Protein AF-A0A1F2W5F3-F1 (afdb_monomer_lite)

pLDDT: mean 80.66, std 8.36, range [50.78, 90.81]

Sequence (61 aa):
MVIEVTDHDRPVAHLVPIEPKTRLVIREAIRPFSEIAHRRYKPLNLPISSTDLLRQDRDIR

Radius of gyration: 23.93 Å; chains: 1; bounding box: 48×20×58 Å

Secondary structure (DSSP, 8-state):
-PEEEEETTEEEEEE--------------SS-HHHHTT--PPP---SS-HHHHHHHHHHT-

Foldseek 3Di:
DKDFDDDPNHTDDIDDDDDPPDPDDDDDDPQDCVNCVPDDDDDDPDPDDPVRVVVVVVVVD

Structure (mmCI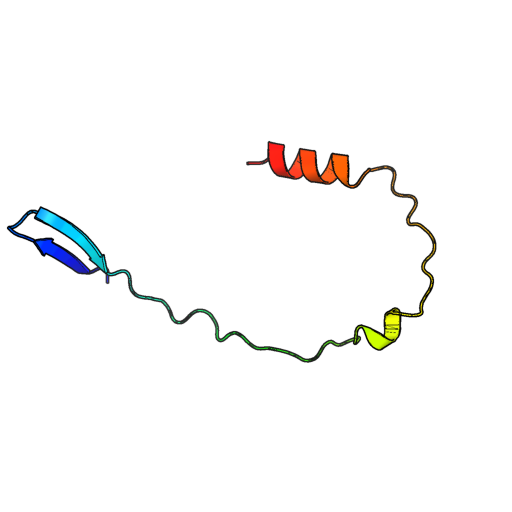F, N/CA/C/O backbone):
data_AF-A0A1F2W5F3-F1
#
_entry.id   AF-A0A1F2W5F3-F1
#
loop_
_atom_site.group_PDB
_atom_site.id
_atom_site.type_symbol
_atom_site.label_atom_id
_atom_site.label_alt_id
_atom_site.label_comp_id
_atom_site.label_asym_id
_atom_site.label_entity_id
_atom_site.label_seq_id
_atom_site.pdbx_PDB_ins_code
_atom_site.Cartn_x
_atom_site.Cartn_y
_atom_site.Cartn_z
_atom_site.occupancy
_atom_site.B_iso_or_equiv
_atom_site.auth_seq_id
_atom_site.auth_comp_id
_atom_site.auth_asym_id
_atom_site.auth_atom_id
_atom_site.pdbx_PDB_model_num
ATOM 1 N N . MET A 1 1 ? 15.184 -10.484 -24.404 1.00 55.62 1 MET A N 1
ATOM 2 C CA . MET A 1 1 ? 16.229 -10.072 -25.364 1.00 55.62 1 MET A CA 1
ATOM 3 C C . MET A 1 1 ? 16.264 -8.556 -25.372 1.00 55.62 1 MET A C 1
ATOM 5 O O . MET A 1 1 ? 15.228 -7.961 -25.630 1.00 55.62 1 MET A O 1
ATOM 9 N N . VAL A 1 2 ? 17.389 -7.958 -24.984 1.00 64.81 2 VAL A N 1
ATOM 10 C CA . VAL A 1 2 ? 17.591 -6.500 -25.000 1.00 64.81 2 VAL A CA 1
ATOM 11 C C . VAL A 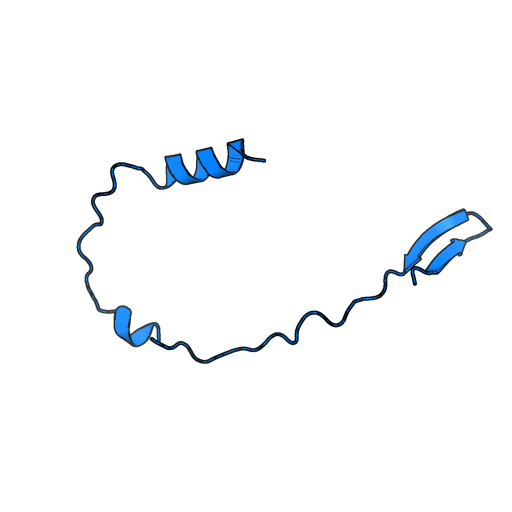1 2 ? 18.223 -6.154 -26.346 1.00 64.81 2 VAL A C 1
ATOM 13 O O . VAL A 1 2 ? 19.187 -6.812 -26.729 1.00 64.81 2 VAL A O 1
ATOM 16 N N . ILE A 1 3 ? 17.658 -5.197 -27.081 1.00 84.38 3 ILE A N 1
ATOM 17 C CA . ILE A 1 3 ? 18.205 -4.751 -28.373 1.00 84.38 3 ILE A CA 1
ATOM 18 C C . ILE A 1 3 ? 18.937 -3.433 -28.135 1.00 84.38 3 ILE A C 1
ATOM 20 O O . ILE A 1 3 ? 18.339 -2.478 -27.645 1.00 84.38 3 ILE A O 1
ATOM 24 N N . GLU A 1 4 ? 20.228 -3.385 -28.445 1.00 81.75 4 GLU A N 1
ATOM 25 C CA . GLU A 1 4 ? 21.012 -2.151 -28.391 1.00 81.75 4 GLU A CA 1
ATOM 26 C C . GLU A 1 4 ? 20.752 -1.317 -29.648 1.00 81.75 4 GLU A C 1
ATOM 28 O O . GLU A 1 4 ? 20.794 -1.831 -30.766 1.00 81.75 4 GLU A O 1
ATOM 33 N N . VAL A 1 5 ? 20.435 -0.040 -29.453 1.00 84.75 5 VAL A N 1
ATOM 34 C CA . VAL A 1 5 ? 20.223 0.931 -30.526 1.00 84.75 5 VAL A CA 1
ATOM 35 C C . VAL A 1 5 ? 21.466 1.802 -30.603 1.00 84.75 5 VAL A C 1
ATOM 37 O O . VAL A 1 5 ? 21.815 2.485 -29.634 1.00 84.75 5 VAL A O 1
ATOM 40 N N . THR A 1 6 ? 22.123 1.777 -31.759 1.00 90.81 6 THR A N 1
ATOM 41 C CA . THR A 1 6 ? 23.308 2.581 -32.052 1.00 90.81 6 THR A CA 1
ATOM 42 C C . THR A 1 6 ? 22.989 3.679 -33.068 1.00 90.81 6 THR A C 1
ATOM 44 O O . THR A 1 6 ? 22.158 3.500 -33.957 1.00 90.81 6 THR A O 1
ATOM 47 N N . ASP A 1 7 ? 23.658 4.822 -32.931 1.00 85.19 7 ASP A N 1
ATOM 48 C CA . ASP A 1 7 ? 23.708 5.896 -33.924 1.00 85.19 7 ASP A CA 1
ATOM 49 C C . ASP A 1 7 ? 25.182 6.190 -34.237 1.00 85.19 7 ASP A C 1
ATOM 51 O O . ASP A 1 7 ? 25.969 6.433 -33.321 1.00 85.19 7 ASP A O 1
ATOM 55 N N . HIS A 1 8 ? 25.580 6.110 -35.511 1.00 87.94 8 HIS A N 1
ATOM 56 C CA . HIS A 1 8 ? 26.983 6.220 -35.949 1.00 87.94 8 HIS A CA 1
ATOM 57 C C . HIS A 1 8 ? 27.953 5.345 -35.123 1.00 87.94 8 HIS A C 1
ATOM 59 O O . HIS A 1 8 ? 28.961 5.834 -34.608 1.00 87.94 8 HIS A O 1
ATOM 65 N N . ASP A 1 9 ? 27.614 4.062 -34.941 1.00 84.88 9 ASP A N 1
ATOM 66 C CA . ASP A 1 9 ? 28.366 3.079 -34.137 1.00 84.88 9 ASP A CA 1
ATOM 67 C C . ASP A 1 9 ? 28.549 3.447 -32.653 1.00 84.88 9 ASP A C 1
ATOM 69 O O . ASP A 1 9 ? 29.353 2.843 -31.941 1.00 84.88 9 ASP A O 1
ATOM 73 N N . ARG A 1 10 ? 27.780 4.421 -32.149 1.00 81.62 10 ARG A N 1
ATOM 74 C CA . ARG A 1 10 ? 27.738 4.781 -30.729 1.00 81.62 10 ARG A CA 1
ATOM 75 C C . ARG A 1 10 ? 26.435 4.286 -30.108 1.00 81.62 10 ARG A C 1
ATOM 77 O O . ARG A 1 10 ? 25.371 4.583 -30.650 1.00 81.62 10 ARG A O 1
ATOM 84 N N . PRO A 1 11 ? 26.473 3.571 -28.975 1.00 83.75 11 PRO A N 1
ATOM 85 C CA . PRO A 1 11 ? 25.259 3.151 -28.287 1.00 83.75 11 PRO A CA 1
ATOM 86 C C . PRO A 1 11 ? 24.532 4.375 -27.728 1.00 83.75 11 PRO A C 1
ATOM 88 O O . PRO A 1 11 ? 25.108 5.162 -26.976 1.00 83.75 11 PRO A O 1
ATOM 91 N N . VAL A 1 12 ? 23.263 4.540 -28.105 1.00 88.69 12 VAL A N 1
ATOM 92 C CA . VAL A 1 12 ? 22.420 5.664 -27.666 1.00 88.69 12 VAL A CA 1
ATOM 93 C C . VAL A 1 12 ? 21.279 5.218 -26.757 1.00 88.69 12 VAL A C 1
ATOM 95 O O . VAL A 1 12 ? 20.839 5.994 -25.911 1.00 88.69 12 VAL A O 1
ATOM 98 N N . ALA A 1 13 ? 20.803 3.976 -26.894 1.00 88.94 13 ALA A N 1
ATOM 99 C CA . ALA A 1 13 ? 19.735 3.440 -26.056 1.00 88.94 13 ALA A CA 1
ATOM 100 C C . ALA A 1 13 ? 19.695 1.905 -26.052 1.00 88.94 13 ALA A C 1
ATOM 102 O O . ALA A 1 13 ? 20.224 1.245 -26.944 1.00 88.94 13 ALA A O 1
ATOM 103 N N . HIS A 1 14 ? 18.977 1.340 -25.079 1.00 85.81 14 HIS A N 1
ATOM 104 C CA . HIS A 1 14 ? 18.641 -0.082 -25.037 1.00 85.81 14 HIS A CA 1
ATOM 105 C C . HIS A 1 14 ? 17.122 -0.261 -25.038 1.00 85.81 14 HIS A C 1
ATOM 107 O O . HIS A 1 14 ? 16.418 0.280 -24.183 1.00 85.81 14 HIS A O 1
ATOM 113 N N . LEU A 1 15 ? 16.610 -1.058 -25.971 1.00 83.69 15 LEU A N 1
ATOM 114 C CA . LEU A 1 15 ? 15.228 -1.519 -25.964 1.00 83.69 15 LEU A CA 1
ATOM 115 C C . LEU A 1 15 ? 15.126 -2.721 -25.032 1.00 83.69 15 LEU A C 1
ATOM 117 O O . LEU A 1 15 ? 15.575 -3.825 -25.352 1.00 83.69 15 LEU A O 1
ATOM 121 N N . VAL A 1 16 ? 14.526 -2.495 -23.869 1.00 82.12 16 VAL A N 1
ATOM 122 C CA . VAL A 1 16 ? 14.181 -3.556 -22.925 1.00 82.12 16 VAL A CA 1
ATOM 123 C C . VAL A 1 16 ? 12.761 -4.054 -23.208 1.00 82.12 16 VAL A C 1
ATOM 125 O O . VAL A 1 16 ? 11.850 -3.240 -23.386 1.00 82.12 16 VAL A O 1
ATOM 128 N N . PRO A 1 17 ? 12.539 -5.377 -23.276 1.00 73.69 17 PRO A N 1
ATOM 129 C CA . PRO A 1 17 ? 11.204 -5.914 -23.463 1.00 73.69 17 PRO A CA 1
ATOM 130 C C . PRO A 1 17 ? 10.345 -5.541 -22.255 1.00 73.69 17 PRO A C 1
ATOM 132 O O . PRO A 1 17 ? 10.728 -5.764 -21.106 1.00 73.69 17 PRO A O 1
ATOM 135 N N . ILE A 1 18 ? 9.168 -4.982 -22.522 1.00 75.06 18 ILE A N 1
ATOM 136 C CA . ILE A 1 18 ? 8.147 -4.812 -21.497 1.00 75.06 18 ILE A CA 1
ATOM 137 C C . ILE A 1 18 ? 7.555 -6.201 -21.291 1.00 75.06 18 ILE A C 1
ATOM 139 O O . ILE A 1 18 ? 6.726 -6.652 -22.081 1.00 75.06 18 ILE A O 1
ATOM 143 N N . GLU A 1 19 ? 8.015 -6.907 -20.259 1.00 72.75 19 GLU A N 1
ATOM 144 C CA . GLU A 1 19 ? 7.295 -8.084 -19.784 1.00 72.75 19 GLU A CA 1
ATOM 145 C C . GLU A 1 19 ? 5.836 -7.670 -19.567 1.00 72.75 19 GLU A C 1
ATOM 147 O O . GLU A 1 19 ? 5.601 -6.588 -19.009 1.00 72.75 19 GLU A O 1
ATOM 152 N N . PRO A 1 20 ? 4.848 -8.458 -20.032 1.00 65.88 20 PRO A N 1
ATOM 153 C CA . PRO A 1 20 ? 3.456 -8.157 -19.770 1.00 65.88 20 PRO A CA 1
ATOM 154 C C . PRO A 1 20 ? 3.280 -8.186 -18.256 1.00 65.88 20 PRO A C 1
ATOM 156 O O . PRO A 1 20 ? 3.140 -9.249 -17.651 1.00 65.88 20 PRO A O 1
ATOM 159 N N . LYS A 1 21 ? 3.348 -6.999 -17.641 1.00 63.09 21 LYS A N 1
ATOM 160 C CA . LYS A 1 21 ? 3.085 -6.804 -16.222 1.00 63.09 21 LYS A CA 1
ATOM 161 C C . LYS A 1 21 ? 1.773 -7.517 -15.958 1.00 63.09 21 LYS A C 1
ATOM 163 O O . LYS A 1 21 ? 0.812 -7.312 -16.705 1.00 63.09 21 LYS A O 1
ATOM 168 N N . THR A 1 22 ? 1.785 -8.397 -14.959 1.00 67.38 22 THR A N 1
ATOM 169 C CA . THR A 1 22 ? 0.607 -9.073 -14.413 1.00 67.38 22 THR A CA 1
ATOM 170 C C . THR A 1 22 ? -0.618 -8.199 -14.630 1.00 67.38 22 THR A C 1
ATOM 172 O O . THR A 1 22 ? -0.653 -7.059 -14.167 1.00 67.38 22 THR A O 1
ATOM 175 N N . ARG A 1 23 ? -1.564 -8.694 -15.440 1.00 69.69 23 ARG A N 1
ATOM 176 C CA . ARG A 1 23 ? -2.744 -7.937 -15.869 1.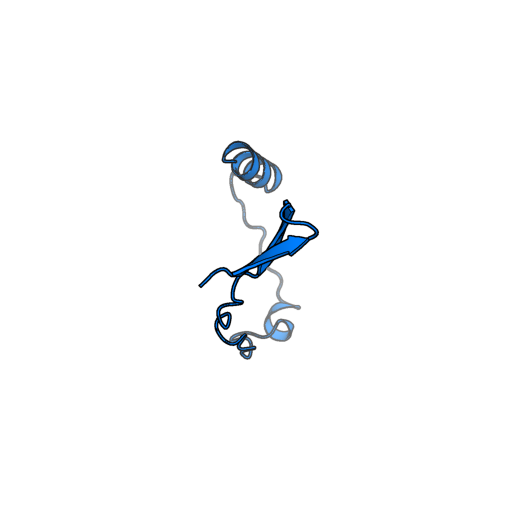00 69.69 23 ARG A CA 1
ATOM 177 C C . ARG A 1 23 ? -3.336 -7.257 -14.640 1.00 69.69 23 ARG A C 1
ATOM 179 O O . ARG A 1 23 ? -3.741 -7.949 -13.711 1.00 69.69 23 ARG A O 1
ATOM 186 N N . LEU A 1 24 ? -3.320 -5.927 -14.605 1.00 73.56 24 LEU A N 1
ATOM 187 C CA . LEU A 1 24 ? -3.854 -5.179 -13.475 1.00 73.56 24 LEU A CA 1
ATOM 188 C C . LEU A 1 24 ? -5.342 -5.524 -13.364 1.00 73.56 24 LEU A C 1
ATOM 190 O O . LEU A 1 24 ? -6.124 -5.218 -14.263 1.00 73.56 24 LEU A O 1
ATOM 194 N N . VAL A 1 25 ? -5.714 -6.242 -12.304 1.00 79.94 25 VAL A N 1
ATOM 195 C CA . VAL A 1 25 ? -7.102 -6.636 -12.050 1.00 79.94 25 VAL A CA 1
ATOM 196 C C . VAL A 1 25 ? -7.653 -5.718 -10.974 1.00 79.94 25 VAL A C 1
ATOM 198 O O . VAL A 1 25 ? -7.258 -5.810 -9.813 1.00 79.94 25 VAL A O 1
ATOM 201 N N . ILE A 1 26 ? -8.583 -4.849 -11.359 1.00 82.00 26 ILE A N 1
ATOM 202 C CA . ILE A 1 26 ? -9.410 -4.116 -10.403 1.00 82.00 26 ILE A CA 1
ATOM 203 C C . ILE A 1 26 ? -10.425 -5.118 -9.851 1.00 82.00 26 ILE A C 1
ATOM 205 O O . ILE A 1 26 ? -11.191 -5.711 -10.608 1.00 82.00 26 ILE A O 1
ATOM 209 N N . ARG A 1 27 ? -10.387 -5.353 -8.540 1.00 84.31 27 ARG A N 1
ATOM 210 C CA . ARG A 1 27 ? -11.361 -6.187 -7.829 1.00 84.31 27 ARG A CA 1
ATOM 211 C C . ARG A 1 27 ? -12.263 -5.297 -6.994 1.00 84.31 27 ARG A C 1
ATOM 213 O O . ARG A 1 27 ? -11.824 -4.255 -6.508 1.00 84.31 27 ARG A O 1
ATOM 220 N N . GLU A 1 28 ? -13.500 -5.731 -6.804 1.00 83.81 28 GLU A N 1
ATOM 221 C CA . GLU A 1 28 ? -14.392 -5.079 -5.854 1.00 83.81 28 GLU A CA 1
ATOM 222 C C . GLU A 1 28 ? -13.833 -5.18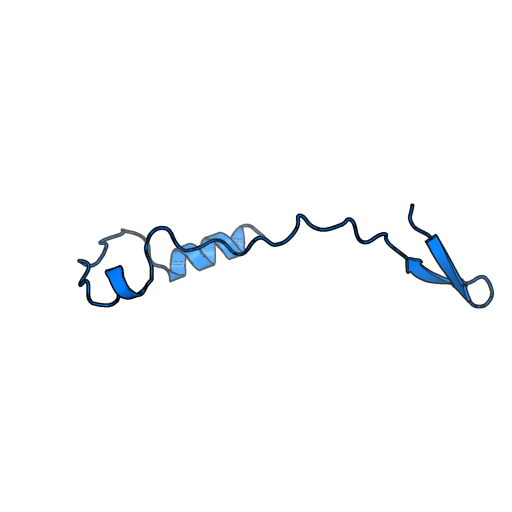4 -4.432 1.00 83.81 28 GLU A C 1
ATOM 224 O O . GLU A 1 28 ? -13.203 -6.177 -4.049 1.00 83.81 28 GLU A O 1
ATOM 229 N N . ALA A 1 29 ? -14.047 -4.131 -3.646 1.00 83.25 29 ALA A N 1
ATOM 230 C CA . ALA A 1 29 ? -13.643 -4.121 -2.253 1.00 83.25 29 ALA A CA 1
ATOM 231 C C . ALA A 1 29 ? -14.551 -5.059 -1.447 1.00 83.25 29 ALA A C 1
ATOM 233 O O . ALA A 1 29 ? -15.766 -4.899 -1.455 1.00 83.25 29 ALA A O 1
ATOM 234 N N . ILE A 1 30 ? -13.953 -5.983 -0.686 1.00 87.44 30 ILE A N 1
ATOM 235 C CA . ILE A 1 30 ? -14.685 -6.886 0.226 1.00 87.44 30 ILE A CA 1
ATOM 236 C C . ILE A 1 30 ? -15.507 -6.089 1.254 1.00 87.44 30 ILE A C 1
ATOM 238 O O . ILE A 1 30 ? -16.564 -6.536 1.686 1.00 87.44 30 ILE A O 1
ATOM 242 N N . ARG A 1 31 ? -15.017 -4.906 1.643 1.00 83.31 31 ARG A N 1
ATOM 243 C CA . ARG A 1 31 ? -15.745 -3.930 2.459 1.00 83.31 31 ARG A CA 1
ATOM 244 C C . ARG A 1 31 ? -15.618 -2.554 1.815 1.00 83.31 31 ARG A C 1
ATOM 246 O O . ARG A 1 31 ? -14.518 -1.991 1.841 1.00 83.31 31 ARG A O 1
ATOM 253 N N . PRO A 1 32 ? -16.680 -2.024 1.187 1.00 84.56 32 PRO A N 1
ATOM 254 C CA . PRO A 1 32 ? -16.621 -0.722 0.543 1.00 84.56 32 PRO A CA 1
ATOM 255 C C . PRO A 1 32 ? -16.433 0.378 1.589 1.00 84.56 32 PRO A C 1
ATOM 257 O O . PRO A 1 32 ? -16.871 0.260 2.733 1.00 84.56 32 PRO A O 1
ATOM 260 N N . PHE A 1 33 ? -15.805 1.484 1.187 1.00 82.25 33 PHE A N 1
ATOM 261 C CA . PHE A 1 33 ? -15.542 2.609 2.088 1.00 82.25 33 PHE A CA 1
ATOM 262 C C . PHE A 1 33 ? -16.817 3.137 2.768 1.00 82.25 33 PHE A C 1
ATOM 264 O O . PHE A 1 33 ? -16.783 3.502 3.941 1.00 82.25 33 PHE A O 1
ATOM 271 N N . SER A 1 34 ? -17.955 3.102 2.071 1.00 86.19 34 SER A N 1
ATOM 272 C CA . SER A 1 34 ? -19.269 3.474 2.610 1.00 86.19 34 SER A CA 1
ATOM 273 C C . SER A 1 34 ? -19.661 2.705 3.878 1.00 86.19 34 SER A C 1
ATOM 275 O O . SER A 1 34 ? -20.355 3.258 4.726 1.00 86.19 34 SER A O 1
ATOM 277 N N . GLU A 1 35 ? -19.184 1.469 4.058 1.00 85.38 35 GLU A N 1
ATOM 278 C CA . GLU A 1 35 ? -19.466 0.658 5.248 1.00 85.38 35 GLU A CA 1
ATOM 279 C C . GLU A 1 35 ? -18.766 1.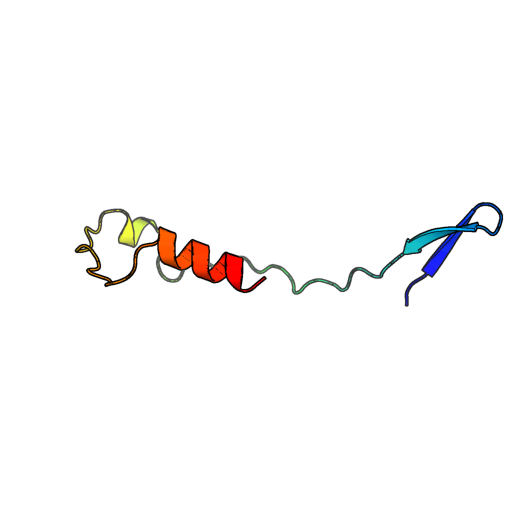200 6.508 1.00 85.38 35 GLU A C 1
ATOM 281 O O . GLU A 1 35 ? -19.267 1.063 7.628 1.00 85.38 35 GLU A O 1
ATOM 286 N N . ILE A 1 36 ? -17.599 1.826 6.339 1.00 84.06 36 ILE A N 1
ATOM 287 C CA . ILE A 1 36 ? -16.754 2.296 7.445 1.00 84.06 36 ILE A CA 1
ATOM 288 C C . ILE A 1 36 ? -16.725 3.820 7.583 1.00 84.06 36 ILE A C 1
ATOM 290 O O . ILE A 1 36 ? -16.328 4.313 8.635 1.00 84.06 36 ILE A O 1
ATOM 294 N N . ALA A 1 37 ? -17.186 4.563 6.575 1.00 84.88 37 ALA A N 1
ATOM 295 C CA . ALA A 1 37 ? -17.121 6.025 6.522 1.00 84.88 37 ALA A CA 1
ATOM 296 C C . ALA A 1 37 ? -17.799 6.717 7.717 1.00 84.88 37 ALA A C 1
ATOM 298 O O . ALA A 1 37 ? -17.360 7.776 8.160 1.00 84.88 37 ALA A O 1
ATOM 299 N N . HIS A 1 38 ? -18.858 6.112 8.260 1.00 87.31 38 HIS A N 1
ATOM 300 C CA . HIS A 1 38 ? -19.605 6.651 9.400 1.00 87.31 38 HIS A CA 1
ATOM 301 C C . HIS A 1 38 ? -19.281 5.954 10.726 1.00 87.31 38 HIS A C 1
ATOM 303 O O . HIS A 1 38 ? -19.838 6.308 11.768 1.00 87.31 38 HIS A O 1
ATOM 309 N N . ARG A 1 39 ? -18.383 4.962 10.719 1.00 85.12 39 ARG A N 1
ATOM 310 C CA . ARG A 1 39 ? -17.968 4.284 11.946 1.00 85.12 39 ARG A CA 1
ATOM 311 C C . ARG A 1 39 ? -16.965 5.147 12.696 1.00 85.12 39 ARG A C 1
ATOM 313 O O . ARG A 1 39 ? -15.974 5.615 12.146 1.00 85.12 39 ARG A O 1
ATOM 320 N N . ARG A 1 40 ? -17.208 5.318 13.993 1.00 86.56 40 ARG A N 1
ATOM 321 C CA . ARG A 1 40 ? -16.242 5.921 14.911 1.00 86.56 40 ARG A CA 1
ATOM 322 C C . ARG A 1 40 ? -15.414 4.813 15.541 1.00 86.56 40 ARG A C 1
ATOM 324 O O . ARG A 1 40 ? -15.939 3.988 16.285 1.00 86.56 40 ARG A O 1
ATOM 331 N N . TYR A 1 41 ? -14.126 4.808 15.238 1.00 81.88 41 TYR A N 1
ATOM 332 C CA . TYR A 1 41 ? -13.166 3.912 15.863 1.00 81.88 41 TYR A CA 1
ATOM 333 C C . TYR A 1 41 ? -12.581 4.585 17.100 1.00 81.88 41 TYR A C 1
ATOM 335 O O . TYR A 1 41 ? -12.362 5.798 17.115 1.00 81.88 41 TYR A O 1
ATOM 343 N N . LYS A 1 42 ? -12.342 3.802 18.154 1.00 86.75 42 LYS A N 1
ATOM 344 C CA . LYS A 1 42 ? -11.578 4.303 19.297 1.00 86.75 42 LYS A CA 1
ATOM 345 C C . LYS A 1 42 ? -10.139 4.583 18.841 1.00 86.75 42 LYS A C 1
ATOM 347 O O . LYS A 1 42 ? -9.633 3.820 18.015 1.00 86.75 42 LYS A O 1
ATOM 352 N N . PRO A 1 43 ? -9.482 5.630 19.370 1.00 81.31 43 PRO A N 1
ATOM 353 C CA . PRO A 1 43 ? -8.067 5.860 19.118 1.00 81.31 43 PRO A CA 1
ATOM 354 C C . PRO A 1 43 ? -7.259 4.604 19.440 1.00 81.31 43 PRO A C 1
ATOM 356 O O . PRO A 1 43 ? -7.454 3.978 20.485 1.00 81.31 43 PRO A O 1
ATOM 359 N N . LEU A 1 44 ? -6.375 4.224 18.524 1.00 81.69 44 LEU A N 1
ATOM 360 C CA . LEU A 1 44 ? -5.441 3.139 18.760 1.00 81.69 44 LEU A CA 1
ATOM 361 C C . LEU A 1 44 ? -4.299 3.702 19.614 1.00 81.69 44 LEU A C 1
ATOM 363 O O . LEU A 1 44 ? -3.514 4.517 19.137 1.00 81.69 44 LEU A O 1
ATOM 367 N N . ASN A 1 45 ? -4.229 3.298 20.882 1.00 80.94 45 ASN A N 1
ATOM 368 C CA . ASN A 1 45 ? -3.176 3.725 21.807 1.00 80.94 45 ASN A CA 1
ATOM 369 C C . ASN A 1 45 ? -1.892 2.932 21.543 1.00 80.94 45 ASN A C 1
ATOM 371 O O . ASN A 1 45 ? -1.494 2.083 22.341 1.00 80.94 45 ASN A O 1
ATOM 375 N N . LEU A 1 46 ? -1.280 3.165 20.384 1.00 82.81 46 LEU A N 1
ATOM 376 C CA . LEU A 1 46 ? 0.025 2.600 20.081 1.00 82.81 46 LEU A CA 1
ATOM 377 C C . LEU A 1 46 ? 1.114 3.374 20.834 1.00 82.81 46 LEU A C 1
ATOM 379 O O . LEU A 1 46 ? 1.046 4.600 20.909 1.00 82.81 46 LEU A O 1
ATOM 383 N N . PRO A 1 47 ? 2.151 2.688 21.340 1.00 86.81 47 PRO A N 1
ATOM 384 C CA . PRO A 1 47 ? 3.300 3.339 21.968 1.00 86.81 47 PRO A CA 1
ATOM 385 C C . PRO A 1 47 ? 4.224 4.038 20.954 1.00 86.81 47 PRO A C 1
ATOM 387 O O . PRO A 1 47 ? 5.229 4.615 21.353 1.00 86.81 47 PRO A O 1
ATOM 390 N N . ILE A 1 48 ? 3.914 3.965 19.655 1.00 84.94 48 ILE A N 1
ATOM 391 C CA . ILE A 1 48 ? 4.735 4.487 18.564 1.00 84.94 48 ILE A CA 1
ATOM 392 C C . ILE A 1 48 ? 3.966 5.535 17.757 1.00 84.94 48 ILE A C 1
ATOM 394 O O . ILE A 1 48 ? 2.797 5.345 17.416 1.00 84.94 48 ILE A O 1
ATOM 398 N N . SER A 1 49 ? 4.634 6.648 17.453 1.00 87.12 49 SER A N 1
ATOM 399 C CA . SER A 1 49 ? 4.095 7.708 16.603 1.00 87.12 49 SER A CA 1
ATOM 400 C C . SER A 1 49 ? 4.242 7.359 15.123 1.00 87.12 49 SER A C 1
ATOM 402 O O . SER A 1 49 ? 5.238 6.766 14.706 1.00 87.12 49 SER A O 1
ATOM 404 N N . SER A 1 50 ? 3.299 7.818 14.295 1.00 83.25 50 SER A N 1
ATOM 405 C CA . SER A 1 50 ? 3.404 7.758 12.830 1.00 83.25 50 SER A CA 1
ATOM 406 C C . SER A 1 50 ? 4.707 8.381 12.323 1.00 83.25 50 SER A C 1
ATOM 408 O O . SER A 1 50 ? 5.304 7.895 11.370 1.00 83.25 50 SER A O 1
ATOM 410 N N . THR A 1 51 ? 5.175 9.445 12.980 1.00 86.38 51 THR A N 1
ATOM 411 C CA . THR A 1 51 ? 6.433 10.116 12.633 1.00 86.38 51 THR A CA 1
ATOM 412 C C . THR A 1 51 ? 7.645 9.226 12.897 1.00 86.38 51 THR A C 1
ATOM 414 O O . THR A 1 51 ? 8.585 9.231 12.105 1.00 86.38 51 THR A O 1
ATOM 417 N N . ASP A 1 52 ? 7.620 8.451 13.982 1.00 87.69 52 ASP A N 1
ATOM 418 C CA . ASP A 1 52 ? 8.718 7.551 14.339 1.00 87.69 52 ASP A CA 1
ATOM 419 C C . ASP A 1 52 ? 8.775 6.355 13.381 1.00 87.69 52 ASP A C 1
ATOM 421 O O . ASP A 1 52 ? 9.859 5.990 12.932 1.00 87.69 52 ASP A O 1
ATOM 425 N N . LEU A 1 53 ? 7.614 5.823 12.975 1.00 85.81 53 LEU A N 1
ATOM 426 C CA . LEU A 1 53 ? 7.519 4.793 11.931 1.00 85.81 53 LEU A CA 1
ATOM 427 C C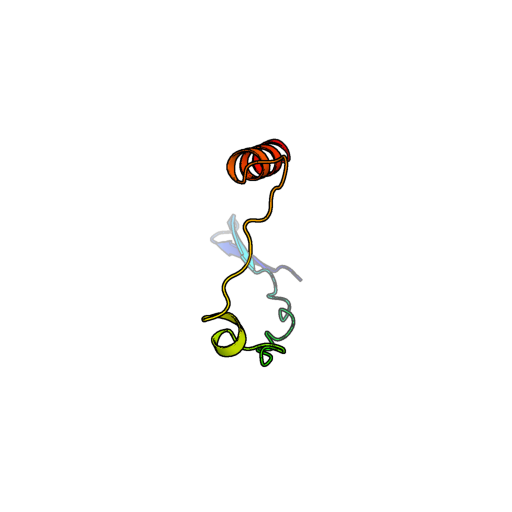 . LEU A 1 53 ? 8.114 5.270 10.600 1.00 85.81 53 LEU A C 1
ATOM 429 O O . LEU A 1 53 ? 8.907 4.566 9.984 1.00 85.81 53 LEU A O 1
ATOM 433 N N . LEU A 1 54 ? 7.772 6.487 10.168 1.00 86.88 54 LEU A N 1
ATOM 434 C CA . LEU A 1 54 ? 8.265 7.047 8.905 1.00 86.88 54 LEU A CA 1
ATOM 435 C C . LEU A 1 54 ? 9.770 7.347 8.922 1.00 86.88 54 LEU A C 1
ATOM 437 O O . LEU A 1 54 ? 10.404 7.346 7.866 1.00 86.88 54 LEU A O 1
ATOM 441 N N . ARG A 1 55 ? 10.344 7.633 10.096 1.00 86.62 55 ARG A N 1
ATOM 442 C CA . ARG A 1 55 ? 11.797 7.784 10.258 1.00 86.62 55 ARG A CA 1
ATOM 443 C C . ARG A 1 55 ? 12.509 6.443 10.139 1.00 86.62 55 ARG A C 1
ATOM 445 O O . ARG A 1 55 ? 13.438 6.349 9.349 1.00 86.62 55 ARG A O 1
ATOM 452 N N . GLN A 1 56 ? 12.019 5.412 10.829 1.00 83.88 56 GLN A N 1
ATOM 453 C CA . GLN A 1 56 ? 12.578 4.058 10.730 1.00 83.88 56 GLN A CA 1
ATOM 454 C C . GLN A 1 56 ? 12.610 3.560 9.279 1.00 83.88 56 GLN A C 1
ATOM 456 O O . GLN A 1 56 ? 13.629 3.049 8.835 1.00 83.88 56 GLN A O 1
ATOM 461 N N . ASP A 1 57 ? 11.540 3.782 8.511 1.00 78.56 57 ASP A N 1
ATOM 462 C CA . ASP A 1 57 ? 11.464 3.373 7.099 1.00 78.56 57 ASP A CA 1
ATOM 463 C C . ASP A 1 57 ? 12.478 4.105 6.197 1.00 78.56 57 ASP A C 1
ATOM 465 O O . ASP A 1 57 ? 12.955 3.556 5.202 1.00 78.56 57 ASP A O 1
ATOM 469 N N . ARG A 1 58 ? 12.819 5.357 6.535 1.00 76.62 58 ARG A N 1
ATOM 470 C CA . ARG A 1 58 ? 13.833 6.145 5.817 1.00 76.62 58 ARG A CA 1
ATOM 471 C C . ARG A 1 58 ? 15.253 5.713 6.145 1.00 76.62 58 ARG A C 1
ATOM 473 O O . ARG A 1 58 ? 16.080 5.730 5.244 1.00 76.62 58 ARG A O 1
ATOM 480 N N . ASP A 1 59 ? 15.509 5.324 7.388 1.00 69.81 59 ASP A N 1
ATOM 481 C CA . ASP A 1 59 ? 16.838 4.908 7.844 1.00 69.81 59 ASP A CA 1
ATOM 482 C C . ASP A 1 59 ? 17.215 3.489 7.357 1.00 69.81 59 ASP A C 1
ATOM 484 O O . ASP A 1 59 ? 18.371 3.086 7.460 1.00 69.81 59 ASP A O 1
ATOM 488 N N . ILE A 1 60 ? 16.253 2.729 6.813 1.00 63.34 60 ILE A N 1
ATOM 489 C CA . ILE A 1 60 ? 16.449 1.377 6.251 1.00 63.34 60 ILE A CA 1
ATOM 490 C C . ILE A 1 60 ? 16.838 1.409 4.750 1.00 63.34 60 ILE A C 1
ATOM 492 O O . ILE A 1 60 ? 17.168 0.367 4.179 1.00 63.34 60 ILE A O 1
ATOM 496 N N . ARG A 1 61 ? 16.832 2.579 4.094 1.00 50.78 61 ARG A N 1
ATOM 497 C CA . ARG A 1 61 ? 17.264 2.755 2.691 1.00 50.78 61 ARG A CA 1
ATOM 498 C C . ARG A 1 61 ? 18.676 3.309 2.573 1.00 50.78 61 ARG A C 1
ATOM 500 O O . ARG A 1 61 ? 19.371 2.838 1.646 1.00 50.78 61 ARG A O 1
#